Protein AF-A0A440BGX0-F1 (afdb_monomer)

Radius of gyration: 26.63 Å; Cα contacts (8 Å, |Δi|>4): 109; chains: 1; bounding box: 63×37×82 Å

Foldseek 3Di:
DVVVVVVVVVVVVVVVVVVVVVVLVVVQVVVLVVLLVLLVQLLVLLLVLLCCCLVVVALDPSSLVSLVVSLVSVVVSDDPQLSVLSVVLNVLSVPQDDDDPVCVVDPDPVSVVSVVSSVVSSVSSVVSSVCSCVSCVVRNPSPPDPPDDPVRVCCVVVVVPPD

Mean predicted aligned error: 9.54 Å

pLDDT: mean 85.29, std 12.16, range [45.16, 96.38]

Sequence (163 aa):
MQTLAALLTPTIGIAVAIIAFLQWRTAHQKVLLDLFDRRQAVYSKLETAALSLVTNKEAGEECQLLTREGILEGKFLFGPDAFARISSFAKLVRQFEPLSQPERMYPDDDTTAKTDRNQQRLREADEFLRQMPSIFEPYMRMTHRRVRSPIEYIREKFGRDRF

Solvent-accessible surface area (backbone atoms only — not comparable to full-atom values): 9194 Å² total; per-residue (Å²): 135,64,69,68,58,66,56,44,57,60,51,50,51,50,51,51,52,52,51,53,52,52,50,50,54,51,53,54,54,46,55,53,49,57,51,46,53,56,48,51,50,33,50,50,32,40,48,53,20,35,48,44,31,54,73,69,70,44,71,46,71,67,34,51,50,30,34,52,51,25,50,69,57,30,62,79,74,44,58,71,72,45,37,52,52,53,52,51,52,44,50,45,55,71,68,50,73,82,80,51,72,65,45,71,75,58,68,48,76,65,46,52,54,48,49,54,53,44,52,52,44,40,52,53,36,48,52,46,58,70,42,42,63,72,60,44,42,82,76,68,48,84,84,76,69,80,71,78,49,70,65,54,54,48,47,59,70,67,58,62,82,78,123

Structure (mmCIF, N/CA/C/O backbone):
data_AF-A0A440BGX0-F1
#
_entry.id   AF-A0A440BGX0-F1
#
loop_
_atom_site.group_PDB
_atom_site.id
_atom_site.type_symbol
_atom_site.label_atom_id
_atom_site.label_alt_id
_atom_site.label_comp_id
_atom_site.label_asym_id
_atom_site.label_entity_id
_atom_site.label_seq_id
_atom_site.pdbx_PDB_ins_code
_atom_site.Cartn_x
_atom_site.Cartn_y
_atom_site.Cartn_z
_atom_site.occupancy
_atom_site.B_iso_or_equiv
_atom_site.auth_seq_id
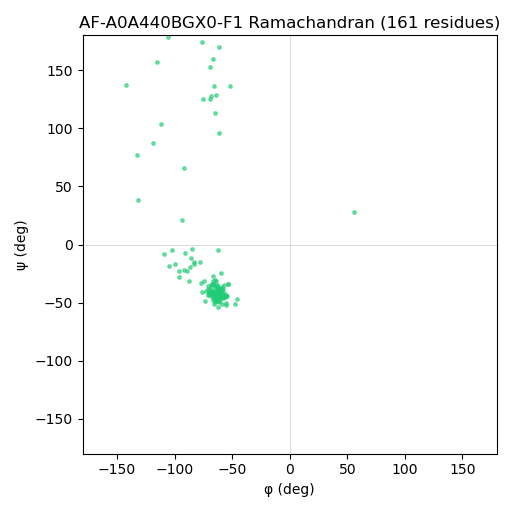_atom_site.auth_comp_id
_atom_site.auth_asym_id
_atom_site.auth_atom_id
_atom_site.pdbx_PDB_model_num
ATOM 1 N N . MET A 1 1 ? 38.694 8.517 -54.270 1.00 54.94 1 MET A N 1
ATOM 2 C CA . MET A 1 1 ? 37.843 9.079 -53.192 1.00 54.94 1 MET A CA 1
ATOM 3 C C . MET A 1 1 ? 36.514 8.328 -52.965 1.00 54.94 1 MET A C 1
ATOM 5 O O . MET A 1 1 ? 35.672 8.849 -52.253 1.00 54.94 1 MET A O 1
ATOM 9 N N . GLN A 1 2 ? 36.294 7.108 -53.485 1.00 59.88 2 GLN A N 1
ATOM 10 C CA . GLN A 1 2 ? 35.020 6.373 -53.284 1.00 59.88 2 GLN A CA 1
ATOM 11 C C . GLN A 1 2 ? 35.103 5.214 -52.267 1.00 59.88 2 GLN A C 1
ATOM 13 O O . GLN A 1 2 ? 34.090 4.807 -51.711 1.00 59.88 2 GLN A O 1
ATOM 18 N N . THR A 1 3 ? 36.302 4.717 -51.953 1.00 59.75 3 THR A N 1
ATOM 19 C CA . THR A 1 3 ? 36.509 3.572 -51.043 1.00 59.75 3 THR A CA 1
ATOM 20 C C . THR A 1 3 ? 36.310 3.913 -49.562 1.00 59.75 3 THR A C 1
ATOM 22 O O . THR A 1 3 ? 35.826 3.080 -48.804 1.00 59.75 3 THR A O 1
ATOM 25 N N . LEU A 1 4 ? 36.607 5.151 -49.149 1.00 60.25 4 LEU A N 1
ATOM 26 C CA . LEU A 1 4 ? 36.388 5.619 -47.771 1.00 60.25 4 LEU A CA 1
ATOM 27 C C . LEU A 1 4 ? 34.895 5.742 -47.423 1.00 60.25 4 LEU A C 1
ATOM 29 O O . LEU A 1 4 ? 34.500 5.435 -46.303 1.00 60.25 4 LEU A O 1
ATOM 33 N N . ALA A 1 5 ? 34.054 6.129 -48.389 1.00 60.34 5 ALA A N 1
ATOM 34 C CA . ALA A 1 5 ? 32.605 6.212 -48.201 1.00 60.34 5 ALA A CA 1
ATOM 35 C C . ALA A 1 5 ? 31.951 4.820 -48.098 1.00 60.34 5 ALA A C 1
ATOM 37 O O . ALA A 1 5 ? 31.042 4.628 -47.294 1.00 60.34 5 ALA A O 1
ATOM 38 N N . ALA A 1 6 ? 32.458 3.832 -48.845 1.00 62.94 6 ALA A N 1
ATOM 39 C CA . ALA A 1 6 ? 31.943 2.460 -48.844 1.00 62.94 6 ALA A CA 1
ATOM 40 C C . ALA A 1 6 ? 32.153 1.716 -47.507 1.00 62.94 6 ALA A C 1
ATOM 42 O O . ALA A 1 6 ? 31.359 0.847 -47.161 1.00 62.94 6 ALA A O 1
ATOM 43 N N . LEU A 1 7 ? 33.184 2.076 -46.733 1.00 67.88 7 LEU A N 1
ATOM 44 C CA . LEU A 1 7 ? 33.424 1.554 -45.377 1.00 67.88 7 LEU A CA 1
ATOM 45 C C . LEU A 1 7 ? 32.677 2.346 -44.291 1.00 67.88 7 LEU A C 1
ATOM 47 O O . LEU A 1 7 ? 32.448 1.834 -43.193 1.00 67.88 7 LEU A O 1
ATOM 51 N N . LEU A 1 8 ? 32.254 3.577 -44.590 1.00 76.19 8 LEU A N 1
ATOM 52 C CA . LEU A 1 8 ? 31.541 4.434 -43.645 1.00 76.19 8 LEU A CA 1
ATOM 53 C C . LEU A 1 8 ? 30.127 3.907 -43.366 1.00 76.19 8 LEU A C 1
ATOM 55 O O . LEU A 1 8 ? 29.709 3.838 -42.214 1.00 76.19 8 LEU A O 1
ATOM 59 N N . THR A 1 9 ? 29.408 3.480 -44.406 1.00 82.50 9 THR A N 1
ATOM 60 C CA . THR A 1 9 ? 28.040 2.949 -44.297 1.00 82.50 9 THR A CA 1
ATOM 61 C C . THR A 1 9 ? 27.925 1.718 -43.386 1.00 82.50 9 THR A C 1
ATOM 63 O O . THR A 1 9 ? 27.092 1.754 -42.478 1.00 82.50 9 THR A O 1
ATOM 66 N N . PRO A 1 10 ? 28.737 0.647 -43.535 1.00 83.56 10 PRO A N 1
ATOM 67 C CA . PRO A 1 10 ? 28.673 -0.491 -42.618 1.00 83.56 10 PRO A CA 1
ATOM 68 C C . PRO A 1 10 ? 29.118 -0.115 -41.200 1.00 83.56 10 PRO A C 1
ATOM 70 O O . PRO A 1 10 ? 28.530 -0.602 -40.238 1.00 83.56 10 PRO A O 1
ATOM 73 N N . THR A 1 11 ? 30.083 0.798 -41.051 1.00 85.56 11 THR A N 1
ATOM 74 C CA . THR A 1 11 ? 30.528 1.279 -39.731 1.00 85.56 11 THR A CA 1
ATOM 75 C C . THR A 1 11 ? 29.408 2.020 -38.998 1.00 85.56 11 THR A C 1
ATOM 77 O O . THR A 1 11 ? 29.138 1.738 -37.832 1.00 85.56 11 THR A O 1
ATOM 80 N N . ILE A 1 12 ? 28.703 2.920 -39.690 1.00 87.12 12 ILE A N 1
ATOM 81 C CA . ILE A 1 12 ? 27.530 3.616 -39.147 1.00 87.12 12 ILE A CA 1
ATOM 82 C C . ILE A 1 12 ? 26.423 2.608 -38.825 1.00 87.12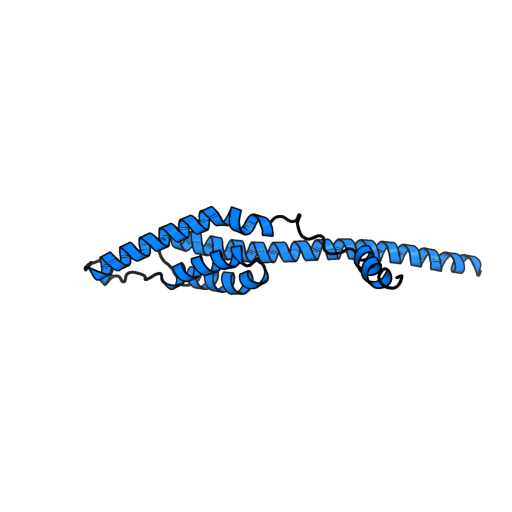 12 ILE A C 1
ATOM 84 O O . ILE A 1 12 ? 25.827 2.690 -37.756 1.00 87.12 12 ILE A O 1
ATOM 88 N N . GLY A 1 13 ? 26.181 1.623 -39.695 1.00 88.06 13 GLY A N 1
ATOM 89 C CA . GLY A 1 13 ? 25.200 0.564 -39.447 1.00 88.06 13 GLY A CA 1
ATOM 90 C C . GLY A 1 13 ? 25.485 -0.223 -38.163 1.00 88.06 13 GLY A C 1
ATOM 91 O O . GLY A 1 13 ? 24.583 -0.427 -37.351 1.00 88.06 13 GLY A O 1
ATOM 92 N N . ILE A 1 14 ? 26.748 -0.598 -37.935 1.00 89.12 14 ILE A N 1
ATOM 93 C CA . ILE A 1 14 ? 27.186 -1.271 -36.704 1.00 89.12 14 ILE A CA 1
ATOM 94 C C . ILE A 1 14 ? 27.004 -0.352 -35.491 1.00 89.12 14 ILE A C 1
ATOM 96 O O . ILE A 1 14 ? 26.455 -0.781 -34.476 1.00 89.12 14 ILE A O 1
ATOM 100 N N . ALA A 1 15 ? 27.412 0.915 -35.591 1.00 89.00 15 ALA A N 1
ATOM 101 C CA . ALA A 1 15 ? 27.257 1.879 -34.504 1.00 89.00 15 ALA A CA 1
ATOM 102 C C . ALA A 1 15 ? 25.779 2.080 -34.123 1.00 89.00 15 ALA A C 1
ATOM 104 O O . ALA A 1 15 ? 25.432 2.029 -32.943 1.00 89.00 15 ALA A O 1
ATOM 105 N N . VAL A 1 16 ? 24.892 2.227 -35.111 1.00 89.94 16 VAL A N 1
ATOM 106 C CA . VAL A 1 16 ? 23.440 2.334 -34.902 1.00 89.94 16 VAL A CA 1
ATOM 107 C C . VAL A 1 16 ? 22.882 1.064 -34.259 1.00 89.94 16 VAL A C 1
ATOM 109 O O . VAL A 1 16 ? 22.091 1.165 -33.323 1.00 89.94 16 VAL A O 1
ATOM 112 N N . ALA A 1 17 ? 23.317 -0.125 -34.691 1.00 86.56 17 ALA A N 1
ATOM 113 C CA . ALA A 1 17 ? 22.887 -1.390 -34.094 1.00 86.56 17 ALA A CA 1
ATOM 114 C C . ALA A 1 17 ? 23.298 -1.511 -32.615 1.00 86.56 17 ALA A C 1
ATOM 116 O O . ALA A 1 17 ? 22.491 -1.931 -31.783 1.00 86.56 17 ALA A O 1
ATOM 117 N N . ILE A 1 18 ? 24.521 -1.091 -32.266 1.00 88.44 18 ILE A N 1
ATOM 118 C CA . ILE A 1 18 ? 25.002 -1.062 -30.876 1.00 88.44 18 ILE A CA 1
ATOM 119 C C . ILE A 1 18 ? 24.174 -0.079 -30.042 1.00 88.44 18 ILE A C 1
ATOM 121 O O . ILE A 1 18 ? 23.697 -0.438 -28.966 1.00 88.44 18 ILE A O 1
ATOM 125 N N . ILE A 1 19 ? 23.964 1.143 -30.539 1.00 88.62 19 ILE A N 1
ATOM 126 C CA . ILE A 1 19 ? 23.178 2.166 -29.835 1.00 88.62 19 ILE A CA 1
ATOM 127 C C . ILE A 1 19 ? 21.741 1.684 -29.620 1.00 88.62 19 ILE A C 1
ATOM 129 O O . ILE A 1 19 ? 21.230 1.785 -28.507 1.00 88.62 19 ILE A O 1
ATOM 133 N N . ALA A 1 20 ? 21.107 1.104 -30.640 1.00 81.25 20 ALA A N 1
ATOM 134 C CA . ALA A 1 20 ? 19.758 0.557 -30.536 1.00 81.25 20 ALA A CA 1
ATOM 135 C C . ALA A 1 20 ? 19.672 -0.576 -29.498 1.00 81.25 20 ALA A C 1
ATOM 137 O O . ALA A 1 20 ? 18.726 -0.626 -28.711 1.00 81.25 20 ALA A O 1
ATOM 138 N N . PHE A 1 21 ? 20.677 -1.456 -29.437 1.00 80.69 21 PHE A N 1
ATOM 139 C CA . PHE A 1 21 ? 20.749 -2.510 -28.423 1.00 80.69 21 PHE A CA 1
ATOM 140 C C . PHE A 1 21 ? 20.879 -1.943 -27.002 1.00 80.69 21 PHE A C 1
ATOM 142 O O . PHE A 1 21 ? 20.177 -2.385 -26.088 1.00 80.69 21 PHE A O 1
ATOM 149 N N . LEU A 1 22 ? 21.735 -0.934 -26.812 1.00 81.69 22 LEU A N 1
ATOM 150 C CA . LEU A 1 22 ? 21.891 -0.254 -25.525 1.00 81.69 22 LEU A CA 1
ATOM 151 C C . LEU A 1 22 ? 20.609 0.479 -25.114 1.00 81.69 22 LEU A C 1
ATOM 153 O O . LEU A 1 22 ? 20.174 0.350 -23.972 1.00 81.69 22 LEU A O 1
ATOM 157 N N . GLN A 1 23 ? 19.962 1.187 -26.043 1.00 82.81 23 GLN A N 1
ATOM 158 C CA . GLN A 1 23 ? 18.683 1.858 -25.802 1.00 82.81 23 GLN A CA 1
ATOM 159 C C . GLN A 1 23 ? 17.593 0.867 -25.405 1.00 82.81 23 GLN A C 1
ATOM 161 O O . GLN A 1 23 ? 16.857 1.121 -24.452 1.00 82.81 23 GLN A O 1
ATOM 166 N N . TRP A 1 24 ? 17.517 -0.280 -26.084 1.00 80.06 24 TRP A N 1
ATOM 167 C CA . TRP A 1 24 ? 16.571 -1.326 -25.723 1.00 80.06 24 TRP A CA 1
ATOM 168 C C . TRP A 1 24 ? 16.824 -1.854 -24.303 1.00 80.06 24 TRP A C 1
ATOM 170 O O . TRP A 1 24 ? 15.881 -1.954 -23.515 1.00 80.06 24 TRP A O 1
ATOM 180 N N . ARG A 1 25 ? 18.084 -2.125 -23.937 1.00 77.31 25 ARG A N 1
ATOM 181 C CA . ARG A 1 25 ? 18.445 -2.567 -22.581 1.00 77.31 25 ARG A CA 1
ATOM 182 C C . ARG A 1 25 ? 18.057 -1.534 -21.517 1.00 77.31 25 ARG A C 1
ATOM 184 O O . ARG A 1 25 ? 17.469 -1.909 -20.504 1.00 77.31 25 ARG A O 1
ATOM 191 N N . THR A 1 26 ? 18.327 -0.252 -21.756 1.00 79.06 26 THR A N 1
ATOM 192 C CA . THR A 1 26 ? 17.976 0.835 -20.827 1.00 79.06 26 THR A CA 1
ATOM 193 C C . THR A 1 26 ? 16.463 1.003 -20.698 1.00 79.06 26 THR A C 1
ATOM 195 O O . THR A 1 26 ? 15.941 1.086 -19.587 1.00 79.06 26 THR A O 1
ATOM 198 N N . ALA A 1 27 ? 15.732 1.002 -21.816 1.00 76.62 27 ALA A N 1
ATOM 199 C CA . ALA A 1 27 ? 14.273 1.100 -21.809 1.00 76.62 27 ALA A CA 1
ATOM 200 C C . ALA A 1 27 ? 13.630 -0.086 -21.075 1.00 76.62 27 ALA A C 1
ATOM 202 O O . ALA A 1 27 ? 12.693 0.093 -20.301 1.00 76.62 27 ALA A O 1
ATOM 203 N N . HIS A 1 28 ? 14.169 -1.291 -21.263 1.00 75.12 28 HIS A N 1
ATOM 204 C CA . HIS A 1 28 ? 13.714 -2.494 -20.575 1.00 75.12 28 HIS A CA 1
ATOM 205 C C . HIS A 1 28 ? 13.881 -2.393 -19.053 1.00 75.12 28 HIS A C 1
ATOM 207 O O . HIS A 1 28 ? 12.950 -2.692 -18.307 1.00 75.12 28 HIS A O 1
ATOM 213 N N . GLN A 1 29 ? 15.050 -1.941 -18.592 1.00 77.19 29 GLN A N 1
ATOM 214 C CA . GLN A 1 29 ? 15.301 -1.730 -17.165 1.00 77.19 29 GLN A CA 1
ATOM 215 C C . GLN A 1 29 ? 14.373 -0.659 -16.583 1.00 77.19 29 GLN A C 1
ATOM 217 O O . GLN A 1 29 ? 13.837 -0.844 -15.493 1.00 77.19 29 GLN A O 1
ATOM 222 N N . LYS A 1 30 ? 14.121 0.417 -17.337 1.00 83.38 30 LYS A N 1
ATOM 223 C CA . LYS A 1 30 ? 13.230 1.497 -16.911 1.00 83.38 30 LYS A CA 1
ATOM 224 C C . LYS A 1 30 ? 11.785 1.030 -16.722 1.00 83.38 30 LYS A C 1
ATOM 226 O O . LYS A 1 30 ? 11.190 1.343 -15.706 1.00 83.38 30 LYS A O 1
ATOM 231 N N . VAL A 1 31 ? 11.240 0.224 -17.636 1.00 82.38 31 VAL A N 1
ATOM 232 C CA . VAL A 1 31 ? 9.861 -0.294 -17.507 1.00 82.38 31 VAL A CA 1
ATOM 233 C C . VAL A 1 31 ? 9.684 -1.152 -16.249 1.00 82.38 31 VAL A C 1
ATOM 235 O O . VAL A 1 31 ? 8.632 -1.108 -15.612 1.00 82.38 31 VAL A O 1
ATOM 238 N N . LEU A 1 32 ? 10.696 -1.946 -15.889 1.00 81.38 32 LEU A N 1
ATOM 239 C CA . LEU A 1 32 ? 10.658 -2.752 -14.668 1.00 81.38 32 LEU A CA 1
ATOM 240 C C . LEU A 1 32 ? 10.728 -1.886 -13.410 1.00 81.38 32 LEU A C 1
ATOM 242 O O . LEU A 1 32 ? 9.975 -2.145 -12.471 1.00 81.38 32 LEU A O 1
ATOM 246 N N . LEU A 1 33 ? 11.584 -0.862 -13.413 1.00 84.38 33 LEU A N 1
ATOM 247 C CA . LEU A 1 33 ? 11.678 0.103 -12.322 1.00 84.38 33 LEU A CA 1
ATOM 248 C C . LEU A 1 33 ? 10.364 0.877 -12.156 1.00 84.38 33 LEU A C 1
ATOM 250 O O . LEU A 1 33 ? 9.806 0.882 -11.068 1.00 84.38 33 LEU A O 1
ATOM 254 N N . ASP A 1 34 ? 9.796 1.396 -13.248 1.00 87.38 34 ASP A N 1
ATOM 255 C CA . ASP A 1 34 ? 8.519 2.118 -13.233 1.00 87.38 34 ASP A CA 1
ATOM 256 C C . ASP A 1 34 ? 7.378 1.243 -12.674 1.00 87.38 34 ASP A C 1
ATOM 258 O O . ASP A 1 34 ? 6.496 1.723 -11.959 1.00 87.38 34 ASP A O 1
ATOM 262 N N . LEU A 1 35 ? 7.366 -0.060 -12.990 1.00 88.56 35 LEU A N 1
ATOM 263 C CA . LEU A 1 35 ? 6.384 -0.996 -12.434 1.00 88.56 35 LEU A CA 1
ATOM 264 C C . LEU A 1 35 ? 6.615 -1.247 -10.940 1.00 88.56 35 LEU A C 1
ATOM 266 O O . LEU A 1 35 ? 5.643 -1.339 -10.186 1.00 88.56 35 LEU A O 1
ATOM 270 N N . PHE A 1 36 ? 7.874 -1.392 -10.526 1.00 89.94 36 PHE A N 1
ATOM 271 C CA . PHE A 1 36 ? 8.239 -1.558 -9.124 1.00 89.94 36 PHE A CA 1
ATOM 272 C C . PHE A 1 36 ? 7.834 -0.328 -8.309 1.00 89.94 36 PHE A C 1
ATOM 274 O O . PHE A 1 36 ? 7.132 -0.484 -7.316 1.00 89.94 36 PHE A O 1
ATOM 281 N N . ASP A 1 37 ? 8.160 0.876 -8.774 1.00 91.06 37 ASP A N 1
ATOM 282 C CA . ASP A 1 37 ? 7.830 2.132 -8.098 1.00 91.06 37 ASP A CA 1
ATOM 283 C C . ASP A 1 37 ? 6.317 2.297 -7.931 1.00 91.06 37 ASP A C 1
ATOM 285 O O . ASP A 1 37 ? 5.834 2.626 -6.848 1.00 91.06 37 ASP A O 1
ATOM 289 N N . ARG A 1 38 ? 5.533 1.974 -8.970 1.00 92.44 38 ARG A N 1
ATOM 290 C CA . ARG A 1 38 ? 4.063 1.974 -8.880 1.00 92.44 38 ARG A CA 1
ATOM 291 C C . ARG A 1 38 ? 3.541 0.985 -7.837 1.00 92.44 38 ARG A C 1
ATOM 293 O O . ARG A 1 38 ? 2.601 1.300 -7.113 1.00 92.44 38 ARG A O 1
ATOM 300 N N . ARG A 1 39 ? 4.126 -0.213 -7.752 1.00 94.00 39 ARG A N 1
ATOM 301 C CA . ARG A 1 39 ? 3.739 -1.221 -6.750 1.00 94.00 39 ARG A CA 1
ATOM 302 C C . ARG A 1 39 ? 4.145 -0.808 -5.340 1.00 94.00 39 ARG A C 1
ATOM 304 O O . ARG A 1 39 ? 3.336 -0.950 -4.427 1.00 94.00 39 ARG A O 1
ATOM 311 N N . GLN A 1 40 ? 5.346 -0.261 -5.181 1.00 94.12 40 GLN A N 1
ATOM 312 C CA . GLN A 1 40 ? 5.846 0.266 -3.915 1.00 94.12 40 GLN A CA 1
ATOM 313 C C . GLN A 1 40 ? 4.975 1.421 -3.414 1.00 94.12 40 GLN A C 1
ATOM 315 O O . GLN A 1 40 ? 4.677 1.480 -2.225 1.00 94.12 40 GLN A O 1
ATOM 320 N N . ALA A 1 41 ? 4.512 2.301 -4.307 1.00 94.75 41 ALA A N 1
ATOM 321 C CA . ALA A 1 41 ? 3.609 3.390 -3.949 1.00 94.75 41 ALA A CA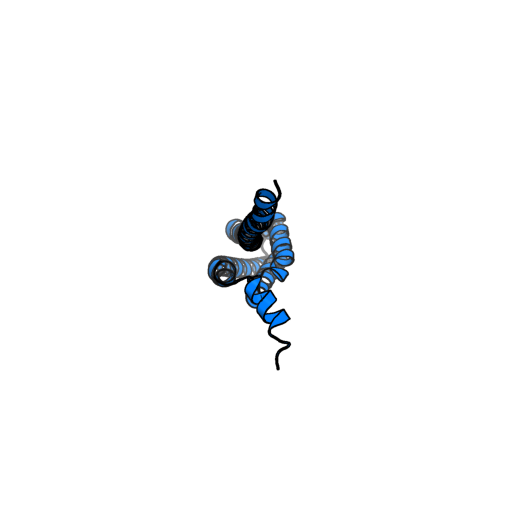 1
ATOM 322 C C . ALA A 1 41 ? 2.292 2.863 -3.357 1.00 94.75 41 ALA A C 1
ATOM 324 O O . ALA A 1 41 ? 1.886 3.305 -2.285 1.00 94.75 41 ALA A O 1
ATOM 325 N N . VAL A 1 42 ? 1.656 1.872 -3.993 1.00 95.50 42 VAL A N 1
ATOM 326 C CA . VAL A 1 42 ? 0.428 1.265 -3.447 1.00 95.50 42 VAL A CA 1
ATOM 327 C C . VAL A 1 42 ? 0.691 0.540 -2.130 1.00 95.50 42 VAL A C 1
ATOM 329 O O . VAL A 1 42 ? -0.095 0.686 -1.196 1.00 95.50 42 VAL A O 1
ATOM 332 N N . TYR A 1 43 ? 1.791 -0.214 -2.041 1.00 95.38 43 TYR A N 1
ATOM 333 C CA . TYR A 1 43 ? 2.196 -0.876 -0.802 1.00 95.38 43 TYR A CA 1
ATOM 334 C C . TYR A 1 43 ? 2.317 0.138 0.342 1.00 95.38 43 TYR A C 1
ATOM 336 O O . TYR A 1 43 ? 1.689 -0.040 1.380 1.00 95.38 43 TYR A O 1
ATOM 344 N N . SER A 1 44 ? 3.042 1.237 0.117 1.00 95.62 44 SER A N 1
ATOM 345 C CA . SER A 1 44 ? 3.260 2.282 1.118 1.00 95.62 44 SER A CA 1
ATOM 346 C C . SER A 1 44 ? 1.956 2.964 1.537 1.00 95.62 44 SER A C 1
ATOM 348 O O . SER A 1 44 ? 1.724 3.115 2.730 1.00 95.62 44 SER A O 1
ATOM 350 N N . LYS A 1 45 ? 1.057 3.297 0.599 1.00 95.75 45 LYS A N 1
ATOM 351 C CA . LYS A 1 45 ? -0.262 3.874 0.930 1.00 95.75 45 LYS A CA 1
ATOM 352 C C . LYS A 1 45 ? -1.074 2.957 1.848 1.00 95.75 45 LYS A C 1
ATOM 354 O O . LYS A 1 45 ? -1.658 3.418 2.827 1.00 95.75 45 LYS A O 1
ATOM 359 N N . LEU A 1 46 ? -1.117 1.661 1.534 1.00 96.38 46 LEU A N 1
ATOM 360 C CA . LEU A 1 46 ? -1.853 0.672 2.324 1.00 96.38 46 LEU A CA 1
ATOM 361 C C . LEU A 1 46 ? -1.205 0.425 3.688 1.00 96.38 46 LEU A C 1
ATOM 363 O O . LEU A 1 46 ? -1.922 0.278 4.672 1.00 96.38 46 LEU A O 1
ATOM 367 N N . GLU A 1 47 ? 0.125 0.417 3.750 1.00 95.75 47 GLU A N 1
ATOM 368 C CA . GLU A 1 47 ? 0.889 0.261 4.989 1.00 95.75 47 GLU A CA 1
ATOM 369 C C . GLU A 1 47 ? 0.648 1.451 5.917 1.00 95.75 47 GLU A C 1
ATOM 371 O O . GLU A 1 47 ? 0.296 1.262 7.078 1.00 95.75 47 GLU A O 1
ATOM 376 N N . THR A 1 48 ? 0.737 2.678 5.398 1.00 95.62 48 THR A N 1
ATOM 377 C CA . THR A 1 48 ? 0.441 3.898 6.157 1.00 95.62 48 THR A CA 1
ATOM 378 C C . THR A 1 48 ? -1.009 3.924 6.637 1.00 95.62 48 THR A C 1
ATOM 380 O O . THR A 1 48 ? -1.258 4.254 7.795 1.00 95.62 48 THR A O 1
ATOM 383 N N . ALA A 1 49 ? -1.971 3.528 5.796 1.00 95.50 49 ALA A N 1
ATOM 384 C CA . ALA A 1 49 ? -3.374 3.448 6.194 1.00 95.50 49 ALA A CA 1
ATOM 385 C C . ALA A 1 49 ? -3.603 2.409 7.306 1.00 95.50 49 ALA A C 1
ATOM 387 O O . ALA A 1 49 ? -4.244 2.711 8.311 1.00 95.50 49 ALA A O 1
ATOM 388 N N . ALA A 1 50 ? -3.056 1.199 7.154 1.00 95.06 50 ALA A N 1
ATOM 389 C CA . ALA A 1 50 ? -3.185 0.135 8.146 1.00 95.06 50 ALA A CA 1
ATOM 390 C C . ALA A 1 50 ? -2.502 0.504 9.469 1.00 95.06 50 ALA A C 1
ATOM 392 O O . ALA A 1 50 ? -3.098 0.331 10.531 1.00 95.06 50 ALA A O 1
ATOM 393 N N . LEU A 1 51 ? -1.299 1.080 9.411 1.00 94.81 51 LEU A N 1
ATOM 394 C CA . LEU A 1 51 ? -0.578 1.553 10.589 1.00 94.81 51 LEU A CA 1
ATOM 395 C C . LEU A 1 51 ? -1.350 2.669 11.302 1.00 94.81 51 LEU A C 1
ATOM 397 O O . LEU A 1 51 ? -1.536 2.596 12.512 1.00 94.81 51 LEU A O 1
ATOM 401 N N . SER A 1 52 ? -1.859 3.659 10.562 1.00 93.56 52 SER A N 1
ATOM 402 C CA . SER A 1 52 ? -2.676 4.740 11.125 1.00 93.56 52 SER A CA 1
ATOM 403 C C . SER A 1 52 ? -3.916 4.192 11.833 1.00 93.56 52 SER A C 1
ATOM 405 O O . SER A 1 52 ? -4.182 4.561 12.977 1.00 93.56 52 SER A O 1
ATOM 407 N N . LEU A 1 53 ? -4.619 3.239 11.213 1.00 93.81 53 LEU A N 1
ATOM 408 C CA . LEU A 1 53 ? -5.791 2.609 11.814 1.00 93.81 53 LEU A CA 1
ATOM 409 C C . LEU A 1 53 ? -5.447 1.852 13.106 1.00 93.81 53 LEU A C 1
ATOM 411 O O . LEU A 1 53 ? -6.149 1.999 14.104 1.00 93.81 53 LEU A O 1
ATOM 415 N N . VAL A 1 54 ? -4.370 1.062 13.113 1.00 93.50 54 VAL A N 1
ATOM 416 C CA . VAL A 1 54 ? -3.963 0.257 14.279 1.00 93.50 54 VAL A CA 1
ATOM 417 C C . VAL A 1 54 ? -3.430 1.134 15.416 1.00 93.50 54 VAL A C 1
ATOM 419 O O . VAL A 1 54 ? -3.791 0.922 16.576 1.00 93.50 54 VAL A O 1
ATOM 422 N N . THR A 1 55 ? -2.598 2.130 15.106 1.00 92.19 55 THR A N 1
ATOM 423 C CA . THR A 1 55 ? -1.967 3.008 16.102 1.00 92.19 55 THR A CA 1
ATOM 424 C C . THR A 1 55 ? -2.959 4.003 16.689 1.00 92.19 55 THR A C 1
ATOM 426 O O . THR A 1 55 ? -3.052 4.120 17.912 1.00 92.19 55 THR A O 1
ATOM 429 N N . ASN A 1 56 ? -3.727 4.690 15.842 1.00 90.38 56 ASN A N 1
ATOM 430 C CA . ASN A 1 56 ? -4.655 5.727 16.291 1.00 90.38 56 ASN A CA 1
ATOM 431 C C . ASN A 1 56 ? -5.993 5.146 16.756 1.00 90.38 56 ASN A C 1
ATOM 433 O O . ASN A 1 56 ? -6.752 5.834 17.432 1.00 90.38 56 ASN A O 1
ATOM 437 N N . LYS A 1 57 ? -6.280 3.878 16.420 1.00 89.62 57 LYS A N 1
ATOM 438 C CA . LYS A 1 57 ? -7.565 3.208 16.676 1.00 89.62 57 LYS A CA 1
ATOM 439 C C . LYS A 1 57 ? -8.754 3.967 16.085 1.00 89.62 57 LYS A C 1
ATOM 441 O O . LYS A 1 57 ? -9.866 3.879 16.598 1.00 89.62 57 LYS A O 1
ATOM 446 N N . GLU A 1 58 ? -8.516 4.708 15.007 1.00 87.31 58 GLU A N 1
ATOM 447 C CA . GLU A 1 58 ? -9.505 5.537 14.329 1.00 87.31 58 GLU A CA 1
ATOM 448 C C . GLU A 1 58 ? -9.293 5.467 12.811 1.00 87.31 58 GLU A C 1
ATOM 450 O O . GLU A 1 58 ? -8.167 5.533 12.318 1.00 87.31 58 GLU A O 1
ATOM 455 N N . ALA A 1 59 ? -10.388 5.354 12.056 1.00 88.62 59 ALA A N 1
ATOM 456 C CA . ALA A 1 59 ? -10.381 5.409 10.594 1.00 88.62 59 ALA A CA 1
ATOM 457 C C . ALA A 1 59 ? -10.607 6.850 10.106 1.00 88.62 59 ALA A C 1
ATOM 459 O O . ALA A 1 59 ? -11.645 7.169 9.517 1.00 88.62 59 ALA A O 1
ATOM 460 N N . GLY A 1 60 ? -9.638 7.724 10.392 1.00 88.25 60 GLY A N 1
ATOM 461 C CA . GLY A 1 60 ? -9.667 9.129 9.978 1.00 88.25 60 GLY A CA 1
ATOM 462 C C . GLY A 1 60 ? -9.701 9.318 8.455 1.00 88.25 60 GLY A C 1
ATOM 463 O O . GLY A 1 60 ? -9.500 8.376 7.687 1.00 88.25 60 GLY A O 1
ATOM 464 N N . GLU A 1 61 ? -9.929 10.556 8.012 1.00 90.50 61 GLU A N 1
ATOM 465 C CA . GLU A 1 61 ? -10.067 10.905 6.588 1.00 90.50 61 GLU A CA 1
ATOM 466 C C . GLU A 1 61 ? -8.867 10.447 5.746 1.00 90.50 61 GLU A C 1
ATOM 468 O O . GLU A 1 61 ? -9.045 9.822 4.701 1.00 90.50 61 GLU A O 1
ATOM 473 N N . GLU A 1 62 ? -7.646 10.667 6.237 1.00 90.69 62 GLU A N 1
ATOM 474 C CA . GLU A 1 62 ? -6.416 10.243 5.563 1.00 90.69 62 GLU A CA 1
ATOM 475 C C . GLU A 1 62 ? -6.355 8.718 5.380 1.00 90.69 62 GLU A C 1
ATOM 477 O O . GLU A 1 62 ? -6.078 8.232 4.283 1.00 90.69 62 GLU A O 1
ATOM 482 N N . CYS A 1 63 ? -6.693 7.948 6.421 1.00 93.50 63 CYS A N 1
ATOM 483 C CA . CYS A 1 63 ? -6.750 6.487 6.346 1.00 93.50 63 CYS A CA 1
ATOM 484 C C . CYS A 1 63 ? -7.749 6.032 5.273 1.00 93.50 63 CYS A C 1
ATOM 486 O O . CYS A 1 63 ? -7.458 5.122 4.490 1.00 93.50 63 CYS A O 1
ATOM 488 N N . GLN A 1 64 ? -8.923 6.666 5.209 1.00 93.62 64 GLN A N 1
ATOM 489 C CA . GLN A 1 64 ? -9.937 6.343 4.206 1.00 93.62 64 GLN A CA 1
ATOM 490 C C . GLN A 1 64 ? -9.482 6.704 2.788 1.00 93.62 64 GLN A C 1
ATOM 492 O O . GLN A 1 64 ? -9.673 5.906 1.864 1.00 93.62 64 GLN A O 1
ATOM 497 N N . LEU A 1 65 ? -8.852 7.868 2.613 1.00 94.81 65 LEU A N 1
ATOM 498 C CA . LEU A 1 65 ? -8.335 8.335 1.330 1.00 94.81 65 LEU A CA 1
ATOM 499 C C . LEU A 1 65 ? -7.244 7.399 0.797 1.00 94.81 65 LEU A C 1
ATOM 501 O O . LEU A 1 65 ? -7.383 6.867 -0.306 1.00 94.81 65 LEU A O 1
ATOM 505 N N . LEU A 1 66 ? -6.215 7.125 1.605 1.00 94.81 66 LEU A N 1
ATOM 506 C CA . LEU A 1 66 ? -5.101 6.244 1.241 1.00 94.81 66 LEU A CA 1
ATOM 507 C C . LEU A 1 66 ? -5.582 4.831 0.901 1.00 94.81 66 LEU A C 1
ATOM 509 O O . LEU A 1 66 ? -5.153 4.238 -0.091 1.00 94.81 66 LEU A O 1
ATOM 513 N N . THR A 1 67 ? -6.534 4.308 1.676 1.00 94.69 67 THR A N 1
ATOM 514 C CA . THR A 1 67 ? -7.155 3.006 1.408 1.00 94.69 67 THR A CA 1
ATOM 515 C C . THR A 1 67 ? -7.890 2.998 0.067 1.00 94.69 67 THR A C 1
ATOM 517 O O . THR A 1 67 ? -7.776 2.046 -0.708 1.00 94.69 67 THR A O 1
ATOM 520 N N . ARG A 1 68 ? -8.643 4.061 -0.241 1.00 94.19 68 ARG A N 1
ATOM 521 C CA . ARG A 1 68 ? -9.392 4.181 -1.499 1.00 94.19 68 ARG A CA 1
ATOM 522 C C . ARG A 1 68 ? -8.461 4.266 -2.704 1.00 94.19 68 ARG A C 1
ATOM 524 O O . ARG A 1 68 ? -8.702 3.576 -3.695 1.00 94.19 68 ARG A O 1
ATOM 531 N N . GLU A 1 69 ? -7.407 5.070 -2.619 1.00 93.75 69 GLU A N 1
ATOM 532 C CA . GLU A 1 69 ? -6.380 5.151 -3.661 1.00 93.75 69 GLU A CA 1
ATOM 533 C C . GLU A 1 69 ? -5.681 3.804 -3.864 1.00 93.75 69 GLU A C 1
ATOM 535 O O . GLU A 1 69 ? -5.569 3.331 -4.997 1.00 93.75 69 GLU A O 1
ATOM 540 N N . GLY A 1 70 ? -5.305 3.136 -2.768 1.00 92.44 70 GLY A N 1
ATOM 541 C CA . GLY A 1 70 ? -4.655 1.830 -2.805 1.00 92.44 70 GLY A CA 1
ATOM 542 C C . GLY A 1 70 ? -5.495 0.750 -3.498 1.00 92.44 70 GLY A C 1
ATOM 543 O O . GLY A 1 70 ? -4.951 -0.062 -4.245 1.00 92.44 70 GLY A O 1
ATOM 544 N N . ILE A 1 71 ? -6.825 0.763 -3.339 1.00 94.06 71 ILE A N 1
ATOM 545 C CA . ILE A 1 71 ? -7.723 -0.129 -4.097 1.00 94.06 71 ILE A CA 1
ATOM 546 C C . ILE A 1 71 ? -7.704 0.197 -5.592 1.00 94.06 71 ILE A C 1
ATOM 548 O O . ILE A 1 71 ? -7.586 -0.711 -6.419 1.00 94.06 71 ILE A O 1
ATOM 552 N N . LEU A 1 72 ? -7.893 1.473 -5.947 1.00 91.75 72 LEU A N 1
ATOM 553 C CA . LEU A 1 72 ? -8.052 1.897 -7.341 1.00 91.75 72 LEU A CA 1
ATOM 554 C C . LEU A 1 72 ? -6.797 1.585 -8.159 1.00 91.75 72 LEU A C 1
ATOM 556 O O . LEU A 1 72 ? -6.894 1.040 -9.260 1.00 91.75 72 LEU A O 1
ATOM 560 N N . GLU A 1 73 ? -5.629 1.878 -7.595 1.00 90.94 73 GLU A N 1
ATOM 561 C CA . GLU A 1 73 ? -4.333 1.612 -8.216 1.00 90.94 73 GLU A CA 1
ATOM 562 C C . GLU A 1 73 ? -3.966 0.122 -8.132 1.00 90.94 73 GLU A C 1
ATOM 564 O O . GLU A 1 73 ? -3.501 -0.477 -9.109 1.00 90.94 73 GLU A O 1
ATOM 569 N N . GLY A 1 74 ? -4.233 -0.516 -6.989 1.00 89.56 74 GLY A N 1
ATOM 570 C CA . GLY A 1 74 ? -3.856 -1.901 -6.721 1.00 89.56 74 GLY A CA 1
ATOM 571 C C . GLY A 1 74 ? -4.530 -2.924 -7.637 1.00 89.56 74 GLY A C 1
ATOM 572 O O . GLY A 1 74 ? -3.901 -3.923 -7.992 1.00 89.56 74 GLY A O 1
ATOM 573 N N . LYS A 1 75 ? -5.762 -2.655 -8.096 1.00 89.62 75 LYS A N 1
ATOM 574 C CA . LYS A 1 75 ? -6.527 -3.553 -8.983 1.00 89.62 75 LYS A CA 1
ATOM 575 C C . LYS A 1 75 ? -5.774 -3.954 -10.256 1.00 89.62 75 LYS A C 1
ATOM 577 O O . LYS A 1 75 ? -5.963 -5.062 -10.750 1.00 89.62 75 LYS A O 1
ATOM 582 N N . PHE A 1 76 ? -4.953 -3.059 -10.802 1.00 87.69 76 PHE A N 1
ATOM 583 C CA . PHE A 1 76 ? -4.246 -3.286 -12.069 1.00 87.69 76 PHE A CA 1
ATOM 584 C C . PHE A 1 76 ? -2.788 -3.719 -11.883 1.00 87.69 76 PHE A C 1
ATOM 586 O O . PHE A 1 76 ? -2.162 -4.217 -12.821 1.00 87.69 76 PHE A O 1
ATOM 593 N N . LEU A 1 77 ? -2.229 -3.514 -10.689 1.00 89.12 77 LEU A N 1
ATOM 594 C CA . LEU A 1 77 ? -0.814 -3.753 -10.400 1.00 89.12 77 LEU A CA 1
ATOM 595 C C . LEU A 1 77 ? -0.558 -5.127 -9.774 1.00 89.12 77 LEU A C 1
ATOM 597 O O . LEU A 1 77 ? 0.526 -5.699 -9.979 1.00 89.12 77 LEU A O 1
ATOM 601 N N . PHE A 1 78 ? -1.553 -5.655 -9.060 1.00 90.44 78 PHE A N 1
ATOM 602 C CA . PHE A 1 78 ? -1.490 -6.916 -8.332 1.00 90.44 78 PHE A CA 1
ATOM 603 C C . PHE A 1 78 ? -2.461 -7.952 -8.904 1.00 90.44 78 PHE A C 1
ATOM 605 O O . PHE A 1 78 ? -3.423 -7.625 -9.594 1.00 90.44 78 PHE A O 1
ATOM 612 N N . GLY A 1 79 ? -2.171 -9.226 -8.650 1.00 88.94 79 GLY A N 1
ATOM 613 C CA . GLY A 1 79 ? -3.041 -10.332 -9.036 1.00 88.94 79 GLY A CA 1
ATOM 614 C C . GLY A 1 79 ? -4.264 -10.460 -8.118 1.00 88.94 79 GLY A C 1
ATOM 615 O O . GLY A 1 79 ? -4.363 -9.755 -7.107 1.00 88.94 79 GLY A O 1
ATOM 616 N N . PRO A 1 80 ? -5.194 -11.370 -8.458 1.00 90.56 80 PRO A N 1
ATOM 617 C CA . PRO A 1 80 ? -6.493 -11.486 -7.794 1.00 90.56 80 PRO A CA 1
ATOM 618 C C . PRO A 1 80 ? -6.378 -11.758 -6.290 1.00 90.56 80 PRO A C 1
ATOM 620 O O . PRO A 1 80 ? -7.120 -11.161 -5.515 1.00 90.56 80 PRO A O 1
ATOM 623 N N . ASP A 1 81 ? -5.413 -12.577 -5.867 1.00 90.38 81 ASP A N 1
ATOM 624 C CA . ASP A 1 81 ? -5.247 -12.954 -4.458 1.00 90.38 81 ASP A CA 1
ATOM 625 C C . ASP A 1 81 ? -4.845 -11.761 -3.586 1.00 90.38 81 ASP A C 1
ATOM 627 O O . ASP A 1 81 ? -5.454 -11.497 -2.548 1.00 90.38 81 ASP A O 1
ATOM 631 N N . ALA A 1 82 ? -3.854 -10.986 -4.033 1.00 92.50 82 ALA A N 1
ATOM 632 C CA . ALA A 1 82 ? -3.426 -9.781 -3.330 1.00 92.50 82 ALA A CA 1
ATOM 633 C C . ALA A 1 82 ? -4.537 -8.726 -3.337 1.00 92.50 82 ALA A C 1
ATOM 635 O O . ALA A 1 82 ? -4.842 -8.136 -2.301 1.00 92.50 82 ALA A O 1
ATOM 636 N N . PHE A 1 83 ? -5.216 -8.542 -4.472 1.00 93.88 83 PHE A N 1
ATOM 637 C CA . PHE A 1 83 ? -6.327 -7.601 -4.564 1.00 93.88 83 PHE A CA 1
ATOM 638 C C . PHE A 1 83 ? -7.513 -7.974 -3.659 1.00 93.88 83 PHE A C 1
ATOM 640 O O . PHE A 1 83 ? -8.150 -7.087 -3.084 1.00 93.88 83 PHE A O 1
ATOM 647 N N . ALA A 1 84 ? -7.793 -9.266 -3.469 1.00 94.31 84 ALA A N 1
ATOM 648 C CA . ALA A 1 84 ? -8.816 -9.729 -2.534 1.00 94.31 84 ALA A CA 1
ATOM 649 C C . ALA A 1 84 ? -8.484 -9.339 -1.083 1.00 94.31 84 ALA A C 1
ATOM 651 O O . ALA A 1 84 ? -9.371 -8.913 -0.337 1.00 94.31 84 ALA A O 1
ATOM 652 N N . ARG A 1 85 ? -7.204 -9.404 -0.689 1.00 94.25 85 ARG A N 1
ATOM 653 C CA . ARG A 1 85 ? -6.745 -8.958 0.638 1.00 94.25 85 ARG A CA 1
ATOM 654 C C . ARG A 1 85 ? -6.857 -7.444 0.807 1.00 94.25 85 ARG A C 1
ATOM 656 O O . ARG A 1 85 ? -7.426 -7.000 1.800 1.00 94.25 85 ARG A O 1
ATOM 663 N N . ILE A 1 86 ? -6.436 -6.666 -0.193 1.00 94.50 86 ILE A N 1
ATOM 664 C CA . ILE A 1 86 ? -6.604 -5.198 -0.212 1.00 94.50 86 ILE A CA 1
ATOM 665 C C . ILE A 1 86 ? -8.085 -4.821 -0.075 1.00 94.50 86 ILE A C 1
ATOM 667 O O . ILE A 1 86 ? -8.451 -3.954 0.715 1.00 94.50 86 ILE A O 1
ATOM 671 N N . SER A 1 87 ? -8.956 -5.500 -0.824 1.00 94.94 87 SER A N 1
ATOM 672 C CA . SER A 1 87 ? -10.401 -5.252 -0.800 1.00 94.94 87 SER A CA 1
ATOM 673 C C . SER A 1 87 ? -11.025 -5.593 0.554 1.00 94.94 87 SER A C 1
ATOM 675 O O . SER A 1 87 ? -11.929 -4.892 1.008 1.00 94.94 87 SER A O 1
ATOM 677 N N . SER A 1 88 ? -10.530 -6.647 1.210 1.00 95.00 88 SER A N 1
ATOM 678 C CA . SER A 1 88 ? -10.954 -7.029 2.560 1.00 95.00 88 SER A CA 1
ATOM 679 C C . SER A 1 88 ? -10.563 -5.954 3.572 1.00 95.00 88 SER A C 1
ATOM 681 O O . SER A 1 88 ? -11.433 -5.459 4.281 1.00 95.00 88 SER A O 1
ATOM 683 N N . PHE A 1 89 ? -9.305 -5.501 3.555 1.00 95.62 89 PHE A N 1
ATOM 684 C CA . PHE A 1 89 ? -8.841 -4.399 4.402 1.00 95.62 89 PHE A CA 1
ATOM 685 C C . PHE A 1 89 ? -9.670 -3.125 4.196 1.00 95.62 89 PHE A C 1
ATOM 687 O O . PHE A 1 89 ? -10.156 -2.516 5.146 1.00 95.62 89 PHE A O 1
ATOM 694 N N . ALA A 1 90 ? -9.944 -2.763 2.946 1.00 95.19 90 ALA A N 1
ATOM 695 C CA . ALA A 1 90 ? -10.747 -1.588 2.656 1.00 95.19 90 ALA A CA 1
ATOM 696 C C . ALA A 1 90 ? -12.198 -1.671 3.136 1.00 95.19 90 ALA A C 1
ATOM 698 O O . ALA A 1 90 ? -12.813 -0.650 3.463 1.00 95.19 90 ALA A O 1
ATOM 699 N N . LYS A 1 91 ? -12.766 -2.879 3.168 1.00 95.25 91 LYS A N 1
ATOM 700 C CA . LYS A 1 91 ? -14.079 -3.109 3.766 1.00 95.25 91 LYS A CA 1
ATOM 701 C C . LYS A 1 91 ? -14.033 -2.860 5.275 1.00 95.25 91 LYS A C 1
ATOM 703 O O . LYS A 1 91 ? -14.961 -2.234 5.778 1.00 95.25 91 LYS A O 1
ATOM 708 N N . LEU A 1 92 ? -12.961 -3.266 5.961 1.00 94.38 92 LEU A N 1
ATOM 709 C CA . LEU A 1 92 ? -12.771 -2.998 7.394 1.00 94.38 92 LEU A CA 1
ATOM 710 C C . LEU A 1 92 ? -12.716 -1.502 7.681 1.00 94.38 92 LEU A C 1
ATOM 712 O O . LEU A 1 92 ? -13.471 -1.025 8.522 1.00 94.38 92 LEU A O 1
ATOM 716 N N . VAL A 1 93 ? -11.893 -0.765 6.929 1.00 94.88 93 VAL A N 1
ATOM 717 C CA . VAL A 1 93 ? -11.756 0.695 7.060 1.00 94.88 93 VAL A CA 1
ATOM 718 C C . VAL A 1 93 ? -13.106 1.389 6.863 1.00 94.88 93 VAL A C 1
ATOM 720 O O . VAL A 1 93 ? -13.484 2.239 7.659 1.00 94.88 93 VAL A O 1
ATOM 723 N N . ARG A 1 94 ? -13.874 0.997 5.838 1.00 93.75 94 ARG A N 1
ATOM 724 C CA . ARG A 1 94 ? -15.192 1.592 5.550 1.00 93.75 94 ARG A CA 1
ATOM 725 C C . ARG A 1 94 ? -16.236 1.301 6.623 1.00 93.75 94 ARG A C 1
ATOM 727 O O . ARG A 1 94 ? -17.140 2.099 6.829 1.00 93.75 94 ARG A O 1
ATOM 734 N N . GLN A 1 95 ? -16.165 0.121 7.227 1.00 93.19 95 GLN A N 1
ATOM 735 C CA . GLN A 1 95 ? -17.103 -0.306 8.261 1.00 93.19 95 GLN A CA 1
ATOM 736 C C . GLN A 1 95 ? -16.703 0.182 9.652 1.00 93.19 95 GLN A C 1
ATOM 738 O O . GLN A 1 95 ? -17.427 -0.088 10.603 1.00 93.19 95 GLN A O 1
ATOM 743 N N . PHE A 1 96 ? -15.557 0.845 9.795 1.00 92.94 96 PHE A N 1
ATOM 744 C CA . PHE A 1 96 ? -15.111 1.368 11.071 1.00 92.94 96 PHE A CA 1
ATOM 745 C C . PHE A 1 96 ? -16.009 2.529 11.512 1.00 92.94 96 PHE A C 1
ATOM 747 O O . PHE A 1 96 ? -16.190 3.499 10.779 1.00 92.94 96 PHE A O 1
ATOM 754 N N . GLU A 1 97 ? -16.567 2.429 12.716 1.00 89.62 97 GLU A N 1
ATOM 755 C CA . GLU A 1 97 ? -17.541 3.390 13.242 1.00 89.62 97 GLU A CA 1
ATOM 756 C C . GLU A 1 97 ? -16.906 4.167 14.402 1.00 89.62 97 GLU A C 1
ATOM 758 O O . GLU A 1 97 ? -16.758 3.605 15.486 1.00 89.62 97 GLU A O 1
ATOM 763 N N . PRO A 1 98 ? -16.477 5.428 14.226 1.00 86.94 98 PRO A N 1
ATOM 764 C CA . PRO A 1 98 ? -15.874 6.178 15.321 1.00 86.94 98 PRO A CA 1
ATOM 765 C C . PRO A 1 98 ? -16.902 6.440 16.426 1.00 86.94 98 PRO A C 1
ATOM 767 O O . PRO A 1 98 ? -18.029 6.843 16.151 1.00 86.94 98 PRO A O 1
ATOM 770 N N . LEU A 1 99 ? -16.493 6.257 17.682 1.00 8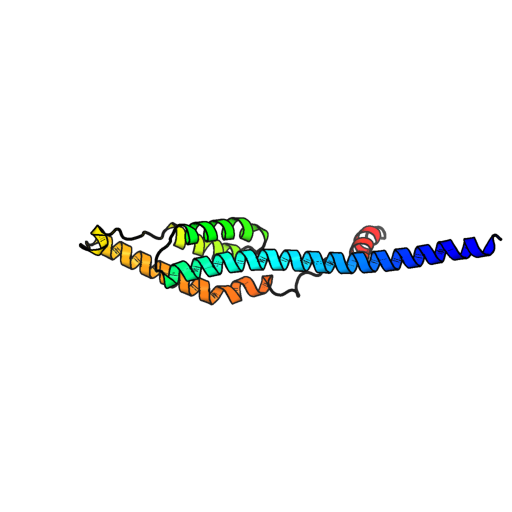7.38 99 LEU A N 1
ATOM 771 C CA . LEU A 1 99 ? -17.323 6.616 18.831 1.00 87.38 99 LEU A CA 1
ATOM 772 C C . LEU A 1 99 ? -17.323 8.133 19.016 1.00 87.38 99 LEU A C 1
ATOM 774 O O . LEU A 1 99 ? -16.252 8.736 19.180 1.00 87.38 99 LEU A O 1
ATOM 778 N N . SER A 1 100 ? -18.513 8.726 19.044 1.00 86.31 100 SER A N 1
ATOM 779 C CA . SER A 1 100 ? -18.723 10.127 19.395 1.00 86.31 100 SER A CA 1
ATOM 780 C C . SER A 1 100 ? -18.384 10.393 20.868 1.00 86.31 100 SER A C 1
ATOM 782 O O . SER A 1 100 ? -18.341 9.487 21.702 1.00 86.31 100 SER A O 1
ATOM 784 N N . GLN A 1 101 ? -18.120 11.655 21.215 1.00 86.50 101 GLN A N 1
ATOM 785 C CA . GLN A 1 101 ? -17.776 12.030 22.592 1.00 86.50 101 GLN A CA 1
ATOM 786 C C . GLN A 1 101 ? -18.857 11.634 23.625 1.00 86.50 101 GLN A C 1
ATOM 788 O O . GLN A 1 101 ? -18.474 11.115 24.674 1.00 86.50 101 GLN A O 1
ATOM 793 N N . PRO A 1 102 ? -20.171 11.803 23.358 1.00 87.94 102 PRO A N 1
ATOM 794 C CA . PRO A 1 102 ? -21.215 11.344 24.273 1.00 87.94 102 PRO A CA 1
ATOM 795 C C . PRO A 1 102 ? -21.207 9.826 24.482 1.00 87.94 102 PRO A C 1
ATOM 797 O O . PRO A 1 102 ? -21.275 9.388 25.626 1.00 87.94 102 PRO A O 1
ATOM 800 N N . GLU A 1 103 ? -21.044 9.037 23.411 1.00 89.31 103 GLU A N 1
ATOM 801 C CA . GLU A 1 103 ? -20.961 7.565 23.486 1.00 89.31 103 GLU A CA 1
ATOM 802 C C . GLU A 1 103 ? -19.766 7.122 24.347 1.00 89.31 103 GLU A C 1
ATOM 804 O O . GLU A 1 103 ? -19.878 6.209 25.158 1.00 89.31 103 GLU A O 1
ATOM 809 N N . ARG A 1 104 ? -18.621 7.815 24.254 1.00 87.12 104 ARG A N 1
ATOM 810 C CA . ARG A 1 104 ? -17.455 7.527 25.111 1.00 87.12 104 ARG A CA 1
ATOM 811 C C . ARG A 1 104 ? -17.706 7.833 26.592 1.00 87.12 104 ARG A C 1
ATOM 813 O O . ARG A 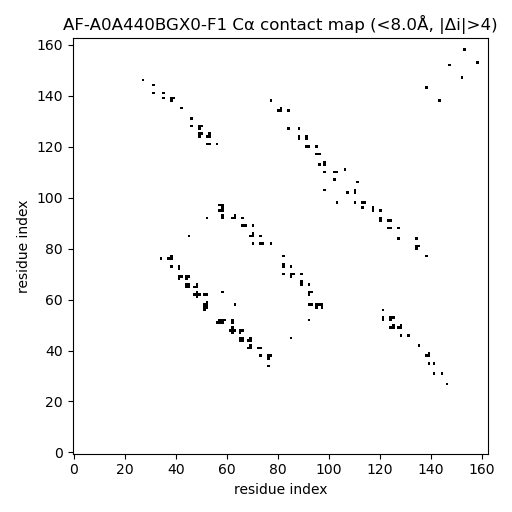1 104 ? -17.098 7.196 27.447 1.00 87.12 104 ARG A O 1
ATOM 820 N N . MET A 1 105 ? -18.533 8.834 26.894 1.00 89.81 105 MET A N 1
ATOM 821 C CA . MET A 1 105 ? -18.775 9.305 28.262 1.00 89.81 105 MET A CA 1
ATOM 822 C C . MET A 1 105 ? -19.908 8.538 28.957 1.00 89.81 105 MET A C 1
ATOM 824 O O . MET A 1 105 ? -19.854 8.341 30.171 1.00 89.81 105 MET A O 1
ATOM 828 N N . TYR A 1 106 ? -20.898 8.080 28.190 1.00 90.38 106 TYR A N 1
ATOM 829 C CA . TYR A 1 106 ? -22.072 7.356 28.671 1.00 90.38 106 TYR A CA 1
ATOM 830 C C . TYR A 1 106 ? -22.310 6.108 27.808 1.00 90.38 106 TYR A C 1
ATOM 832 O O . TYR A 1 106 ? -23.186 6.125 26.943 1.00 90.38 106 TYR A O 1
ATOM 840 N N . PRO A 1 107 ? -21.521 5.036 28.006 1.00 88.44 107 PRO A N 1
ATOM 841 C CA . PRO A 1 107 ? -21.657 3.828 27.209 1.00 88.44 107 PRO A CA 1
ATOM 842 C C . PRO A 1 107 ? -22.973 3.109 27.524 1.00 88.44 107 PRO A C 1
ATOM 844 O O . PRO A 1 107 ? -23.272 2.809 28.681 1.00 88.44 107 PRO A O 1
ATOM 847 N N . ASP A 1 108 ? -23.733 2.822 26.474 1.00 91.12 108 ASP A N 1
ATOM 848 C CA . ASP A 1 108 ? -24.893 1.933 26.475 1.00 91.12 108 ASP A CA 1
ATOM 849 C C . ASP A 1 108 ? -24.562 0.589 25.796 1.00 91.12 108 ASP A C 1
ATOM 851 O O . ASP A 1 108 ? -23.447 0.373 25.307 1.00 91.12 108 ASP A O 1
ATOM 855 N N . ASP A 1 109 ? -25.534 -0.327 25.753 1.00 89.94 109 ASP A N 1
ATOM 856 C CA . ASP A 1 109 ? -25.355 -1.650 25.139 1.00 89.94 109 ASP A CA 1
ATOM 857 C C . ASP A 1 109 ? -24.927 -1.558 23.659 1.00 89.94 109 ASP A C 1
ATOM 859 O O . ASP A 1 109 ? -24.116 -2.363 23.189 1.00 89.94 109 ASP A O 1
ATOM 863 N N . ASP A 1 110 ? -25.418 -0.556 22.916 1.00 89.62 110 ASP A N 1
ATOM 864 C CA . ASP A 1 110 ? -25.031 -0.337 21.516 1.00 89.62 110 ASP A CA 1
ATOM 865 C C . ASP A 1 110 ? -23.581 0.157 21.395 1.00 89.62 110 ASP A C 1
ATOM 867 O O . ASP A 1 110 ? -22.820 -0.326 20.551 1.00 89.62 110 ASP A O 1
ATOM 871 N N . THR A 1 111 ? -23.152 1.053 22.283 1.00 90.12 111 THR A N 1
ATOM 872 C CA . THR A 1 111 ? -21.774 1.553 22.368 1.00 90.12 111 THR A CA 1
ATOM 873 C C . THR A 1 111 ? -20.784 0.426 22.651 1.00 90.12 111 THR A C 1
ATOM 875 O O . THR A 1 111 ? -19.722 0.349 22.016 1.00 90.12 111 THR A O 1
ATOM 878 N N . THR A 1 112 ? -21.121 -0.485 23.566 1.00 88.88 112 THR A N 1
ATOM 879 C CA . THR A 1 112 ? -20.302 -1.672 23.843 1.00 88.88 112 THR A CA 1
ATOM 880 C C . THR A 1 112 ? -20.219 -2.568 22.610 1.00 88.88 112 THR A C 1
ATOM 882 O O . THR A 1 112 ? -19.119 -2.913 22.173 1.00 88.88 112 THR A O 1
ATOM 885 N N . ALA A 1 113 ? -21.351 -2.842 21.954 1.00 91.31 113 ALA A N 1
ATOM 886 C CA . ALA A 1 113 ? -21.378 -3.643 20.733 1.00 91.31 113 ALA A CA 1
ATOM 887 C C . ALA A 1 113 ? -20.586 -3.006 19.571 1.00 91.31 113 ALA A C 1
ATOM 889 O O . ALA A 1 113 ? -19.976 -3.724 18.771 1.00 91.31 113 ALA A O 1
ATOM 890 N N . LYS A 1 114 ? -20.586 -1.673 19.439 1.00 91.69 114 LYS A N 1
ATOM 891 C CA . LYS A 1 114 ? -19.752 -0.937 18.469 1.00 91.69 114 LYS A CA 1
ATOM 892 C C . LYS A 1 114 ? -18.269 -1.047 18.805 1.00 91.69 114 LYS A C 1
ATOM 894 O O . LYS A 1 114 ? -17.453 -1.291 17.914 1.00 91.69 114 LYS A O 1
ATOM 899 N N . THR A 1 115 ? -17.920 -0.908 20.082 1.00 91.25 115 THR A N 1
ATOM 900 C CA . THR A 1 115 ? -16.539 -1.026 20.565 1.00 91.25 115 THR A CA 1
ATOM 901 C C . THR A 1 115 ? -15.973 -2.408 20.263 1.00 91.25 115 THR A C 1
ATOM 903 O O . THR A 1 115 ? -14.885 -2.502 19.695 1.00 91.25 115 THR A O 1
ATOM 906 N N . ASP A 1 116 ? -16.730 -3.468 20.542 1.00 92.62 116 ASP A N 1
ATOM 907 C CA . ASP A 1 116 ? -16.321 -4.847 20.262 1.00 92.62 116 ASP A CA 1
ATOM 908 C C . ASP A 1 116 ? -16.130 -5.088 18.758 1.00 92.62 116 ASP A C 1
ATOM 910 O O . ASP A 1 116 ? -15.109 -5.637 18.329 1.00 92.62 116 ASP A O 1
ATOM 914 N N . ARG A 1 117 ? -17.065 -4.598 17.928 1.00 93.62 117 ARG A N 1
ATOM 915 C CA . ARG A 1 117 ? -16.9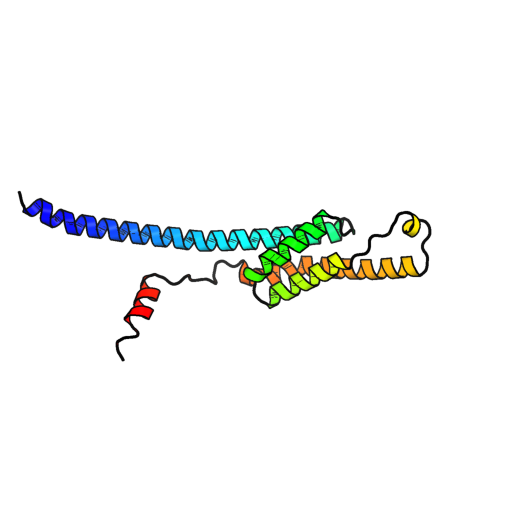49 -4.651 16.461 1.00 93.62 117 ARG A CA 1
ATOM 916 C C . ARG A 1 117 ? -15.699 -3.924 15.961 1.00 93.62 117 ARG A C 1
ATOM 918 O O . ARG A 1 117 ? -14.983 -4.449 15.110 1.00 93.62 117 ARG A O 1
ATOM 925 N N . ASN A 1 118 ? -15.403 -2.738 16.486 1.00 94.06 118 ASN A N 1
ATOM 926 C CA . ASN A 1 118 ? -14.200 -1.994 16.116 1.00 94.06 118 ASN A CA 1
ATOM 927 C C . ASN A 1 118 ? -12.922 -2.672 16.600 1.00 94.06 118 ASN A C 1
ATOM 929 O O . ASN A 1 118 ? -11.954 -2.725 15.847 1.00 94.06 118 ASN A O 1
ATOM 933 N N . GLN A 1 119 ? -12.907 -3.243 17.806 1.00 93.31 119 GLN A N 1
ATOM 934 C CA . GLN A 1 119 ? -11.762 -4.015 18.286 1.00 93.31 119 GLN A CA 1
ATOM 935 C C . GLN A 1 119 ? -11.467 -5.208 17.378 1.00 93.31 119 GLN A C 1
ATOM 937 O O . GLN A 1 119 ? -10.304 -5.451 17.057 1.00 93.31 119 GLN A O 1
ATOM 942 N N . GLN A 1 120 ? -12.499 -5.919 16.918 1.00 94.44 120 GLN A N 1
ATOM 943 C CA . GLN A 1 120 ? -12.332 -7.007 15.957 1.00 94.44 120 GLN A CA 1
ATOM 944 C C . GLN A 1 120 ? -11.727 -6.504 14.636 1.00 94.44 120 GLN A C 1
ATOM 946 O O . GLN A 1 120 ? -10.750 -7.071 14.151 1.00 94.44 120 GLN A O 1
ATOM 951 N N . ARG A 1 121 ? -12.223 -5.382 14.102 1.00 94.38 121 ARG A N 1
ATOM 952 C CA . ARG A 1 121 ? -11.673 -4.760 12.883 1.00 94.38 121 ARG A CA 1
ATOM 953 C C . ARG A 1 121 ? -10.215 -4.324 13.049 1.00 94.38 121 ARG A C 1
ATOM 955 O O . ARG A 1 121 ? -9.434 -4.484 12.118 1.00 94.38 121 ARG A O 1
ATOM 962 N N . LEU A 1 122 ? -9.832 -3.807 14.219 1.00 95.12 122 LEU A N 1
ATOM 963 C CA . LEU A 1 122 ? -8.442 -3.439 14.516 1.00 95.12 122 LEU A CA 1
ATOM 964 C C . LEU A 1 122 ? -7.519 -4.660 14.543 1.00 95.12 122 LEU A C 1
ATOM 966 O O . LEU A 1 122 ? -6.398 -4.579 14.049 1.00 95.12 122 LEU A O 1
ATOM 970 N N . ARG A 1 123 ? -7.987 -5.798 15.073 1.00 95.56 123 ARG A N 1
ATOM 971 C CA . ARG A 1 123 ? -7.226 -7.058 15.037 1.00 95.56 123 ARG A CA 1
ATOM 972 C C . ARG A 1 123 ? -7.016 -7.538 13.606 1.00 95.56 123 ARG A C 1
ATOM 974 O O . ARG A 1 123 ? -5.908 -7.917 13.253 1.00 95.56 123 ARG A O 1
ATOM 981 N N . GLU A 1 124 ? -8.055 -7.476 12.779 1.00 95.06 124 GLU A N 1
ATOM 982 C CA . GLU A 1 124 ? -7.956 -7.855 11.367 1.00 95.06 124 GLU A CA 1
ATOM 983 C C . GLU A 1 124 ? -7.064 -6.889 10.566 1.00 95.06 124 GLU A C 1
ATOM 985 O O . GLU A 1 124 ? -6.340 -7.316 9.668 1.00 95.06 124 GLU A O 1
ATOM 990 N N . ALA A 1 125 ? -7.060 -5.595 10.905 1.00 94.94 125 ALA A N 1
ATOM 991 C CA . ALA A 1 12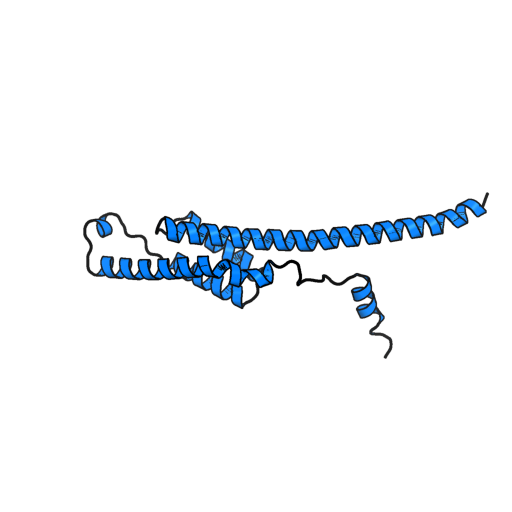5 ? -6.142 -4.617 10.322 1.00 94.94 125 ALA A CA 1
ATOM 992 C C . ALA A 1 125 ? -4.676 -4.874 10.723 1.00 94.94 125 ALA A C 1
ATOM 994 O O . ALA A 1 125 ? -3.793 -4.792 9.870 1.00 94.94 125 ALA A O 1
ATOM 995 N N . ASP A 1 126 ? -4.415 -5.230 11.985 1.00 96.12 126 ASP A N 1
ATOM 996 C CA . ASP A 1 126 ? -3.082 -5.637 12.455 1.00 96.12 126 ASP A CA 1
ATOM 997 C C . ASP A 1 126 ? -2.620 -6.934 11.774 1.00 96.12 126 ASP A C 1
ATOM 999 O O . ASP A 1 126 ? -1.482 -7.039 11.319 1.00 96.12 126 ASP A O 1
ATOM 1003 N N . GLU A 1 127 ? -3.517 -7.911 11.622 1.00 96.12 127 GLU A N 1
ATOM 1004 C CA . GLU A 1 127 ? -3.228 -9.135 10.878 1.00 96.12 127 GLU A CA 1
ATOM 1005 C C . GLU A 1 127 ? -2.905 -8.840 9.408 1.00 96.12 127 GLU A C 1
ATOM 1007 O O . GLU A 1 127 ? -1.914 -9.356 8.884 1.00 96.12 127 GLU A O 1
ATOM 1012 N N . PHE A 1 128 ? -3.687 -7.971 8.757 1.00 95.06 128 PHE A N 1
ATOM 1013 C CA . PHE A 1 128 ? -3.400 -7.517 7.400 1.00 95.06 128 PHE A CA 1
ATOM 1014 C C . PHE A 1 128 ? -1.998 -6.910 7.317 1.00 95.06 128 PHE A C 1
ATOM 1016 O O . PHE A 1 128 ? -1.208 -7.379 6.501 1.00 95.06 128 PHE A O 1
ATOM 1023 N N . LEU A 1 129 ? -1.663 -5.953 8.192 1.00 94.56 129 LEU A N 1
ATOM 1024 C CA . LEU A 1 129 ? -0.354 -5.291 8.235 1.00 94.56 129 LEU A CA 1
ATOM 1025 C C . LEU A 1 129 ? 0.798 -6.300 8.370 1.00 94.56 129 LEU A C 1
ATOM 1027 O O . LEU A 1 129 ? 1.782 -6.224 7.637 1.00 94.56 129 LEU A O 1
ATOM 1031 N N . ARG A 1 130 ? 0.658 -7.302 9.246 1.00 95.19 130 ARG A N 1
ATOM 1032 C CA . ARG A 1 130 ? 1.661 -8.368 9.419 1.00 95.19 130 ARG A CA 1
ATOM 1033 C C . ARG A 1 130 ? 1.801 -9.266 8.193 1.00 95.19 130 ARG A C 1
ATOM 1035 O O . ARG A 1 130 ? 2.895 -9.744 7.904 1.00 95.19 130 ARG A O 1
ATOM 1042 N N . GLN A 1 131 ? 0.703 -9.525 7.487 1.00 94.75 131 GLN A N 1
ATOM 1043 C CA . GLN A 1 131 ? 0.691 -10.375 6.297 1.00 94.75 131 GLN A CA 1
ATOM 1044 C C . GLN A 1 131 ? 1.098 -9.628 5.022 1.00 94.75 131 GLN A C 1
ATOM 1046 O O . GLN A 1 131 ? 1.457 -10.284 4.039 1.00 94.75 131 GLN A O 1
ATOM 1051 N N . MET A 1 132 ? 1.083 -8.287 5.021 1.00 92.56 132 MET A N 1
ATOM 1052 C CA . MET A 1 132 ? 1.407 -7.465 3.850 1.00 92.56 132 MET A CA 1
ATOM 1053 C C . MET A 1 132 ? 2.703 -7.912 3.151 1.00 92.56 132 MET A C 1
ATOM 1055 O O . MET A 1 132 ? 2.636 -8.184 1.949 1.00 92.56 132 MET A O 1
ATOM 1059 N N . PRO A 1 133 ? 3.854 -8.097 3.833 1.00 92.94 133 PRO A N 1
ATOM 1060 C CA . PRO A 1 133 ? 5.082 -8.520 3.160 1.00 92.94 133 PRO A CA 1
ATOM 1061 C C . PRO A 1 133 ? 4.915 -9.814 2.359 1.00 92.94 133 PRO A C 1
ATOM 1063 O O . PRO A 1 133 ? 5.326 -9.872 1.205 1.00 92.94 133 PRO A O 1
ATOM 1066 N N . SER A 1 134 ? 4.241 -10.823 2.916 1.00 92.50 134 SER A N 1
ATOM 1067 C CA . SER A 1 134 ? 4.018 -12.110 2.244 1.00 92.50 134 SER A CA 1
ATOM 1068 C C . SER A 1 134 ? 3.028 -12.004 1.078 1.00 92.50 134 SER A C 1
ATOM 1070 O O . SER A 1 134 ? 3.242 -12.609 0.027 1.00 92.50 134 SER A O 1
ATOM 1072 N N . ILE A 1 135 ? 1.971 -11.198 1.223 1.00 91.94 135 ILE A N 1
ATOM 1073 C CA . ILE A 1 135 ? 0.964 -10.975 0.172 1.00 91.94 135 ILE A CA 1
ATOM 1074 C C . ILE A 1 135 ? 1.591 -10.289 -1.050 1.00 91.94 135 ILE A C 1
ATOM 1076 O O . ILE A 1 135 ? 1.290 -10.637 -2.196 1.00 91.94 135 ILE A O 1
ATOM 1080 N N . PHE A 1 136 ? 2.452 -9.299 -0.809 1.00 91.88 136 PHE A N 1
ATOM 1081 C CA . PHE 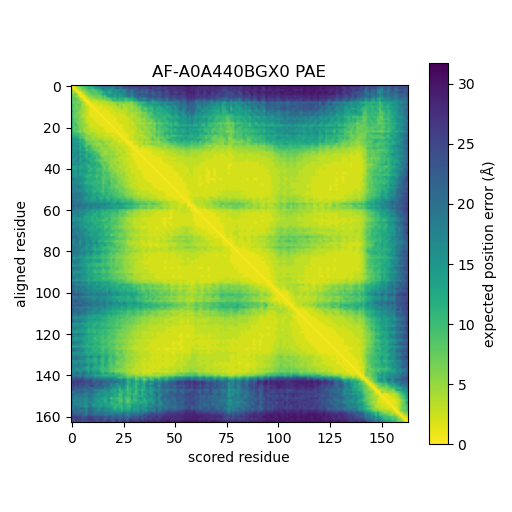A 1 136 ? 3.023 -8.457 -1.858 1.00 91.88 136 PHE A CA 1
ATOM 1082 C C . PHE A 1 136 ? 4.359 -8.974 -2.403 1.00 91.88 136 PHE A C 1
ATOM 1084 O O . PHE A 1 136 ? 4.694 -8.674 -3.550 1.00 91.88 136 PHE A O 1
ATOM 1091 N N . GLU A 1 137 ? 5.092 -9.800 -1.654 1.00 90.88 137 GLU A N 1
ATOM 1092 C CA . GLU A 1 137 ? 6.397 -10.351 -2.039 1.00 90.88 137 GLU A CA 1
ATOM 1093 C C . GLU A 1 137 ? 6.458 -10.903 -3.480 1.00 90.88 137 GLU A C 1
ATOM 1095 O O . GLU A 1 137 ? 7.377 -10.518 -4.215 1.00 90.88 137 GLU A O 1
ATOM 1100 N N . PRO A 1 138 ? 5.496 -11.719 -3.962 1.00 88.31 138 PRO A N 1
ATOM 1101 C CA . PRO A 1 138 ? 5.533 -12.246 -5.330 1.00 88.31 138 PRO A CA 1
ATOM 1102 C C . PRO A 1 138 ? 5.539 -11.161 -6.417 1.00 88.31 138 PRO A C 1
ATOM 1104 O O . PRO A 1 138 ? 6.006 -11.400 -7.533 1.00 88.31 138 PRO A O 1
ATOM 1107 N N . TYR A 1 139 ? 5.020 -9.974 -6.099 1.00 88.00 139 TYR A N 1
ATOM 1108 C CA . TYR A 1 139 ? 4.913 -8.827 -6.998 1.00 88.00 139 TYR A CA 1
ATOM 1109 C C . TYR A 1 139 ? 6.074 -7.840 -6.840 1.00 88.00 139 TYR A C 1
ATOM 1111 O O . TYR A 1 139 ? 6.357 -7.090 -7.776 1.00 88.00 139 TYR A O 1
ATOM 1119 N N . MET A 1 140 ? 6.746 -7.848 -5.690 1.00 85.69 140 MET A N 1
ATOM 1120 C CA . MET A 1 140 ? 7.880 -6.969 -5.389 1.00 85.69 140 MET A CA 1
ATOM 1121 C C . MET A 1 140 ? 9.220 -7.578 -5.812 1.00 85.69 140 MET A C 1
ATOM 1123 O O . MET A 1 140 ? 10.175 -6.855 -6.092 1.00 85.69 140 MET A O 1
ATOM 1127 N N . ARG A 1 141 ? 9.297 -8.908 -5.937 1.00 81.94 141 ARG A N 1
ATOM 1128 C CA . ARG A 1 141 ? 10.470 -9.589 -6.495 1.00 81.94 141 ARG A CA 1
ATOM 1129 C C . ARG A 1 141 ? 10.643 -9.212 -7.974 1.00 81.94 141 ARG A C 1
ATOM 1131 O O . ARG A 1 141 ? 9.858 -9.616 -8.833 1.00 81.94 141 ARG A O 1
ATOM 1138 N N . MET A 1 142 ? 11.721 -8.488 -8.289 1.00 69.06 142 MET A N 1
ATOM 1139 C CA . MET A 1 142 ? 12.087 -8.076 -9.659 1.00 69.06 142 MET A CA 1
ATOM 1140 C C . MET A 1 142 ? 12.383 -9.255 -10.611 1.00 69.06 142 MET A C 1
ATOM 1142 O O . MET A 1 142 ? 12.601 -9.064 -11.804 1.00 69.06 142 MET A O 1
ATOM 1146 N N . THR A 1 143 ? 12.372 -10.489 -10.109 1.00 57.84 143 THR A N 1
ATOM 1147 C CA . THR A 1 143 ? 12.792 -11.696 -10.824 1.00 57.84 143 THR A CA 1
ATOM 1148 C C . THR A 1 143 ? 11.760 -12.237 -11.825 1.00 57.84 143 THR A C 1
ATOM 1150 O O . THR A 1 143 ? 12.119 -13.054 -12.670 1.00 57.84 143 THR A O 1
ATOM 1153 N N . HIS A 1 144 ? 10.489 -11.809 -11.775 1.00 51.75 144 HIS A N 1
ATOM 1154 C CA . HIS A 1 144 ? 9.394 -12.515 -12.468 1.00 51.75 144 HIS A CA 1
ATOM 1155 C C . HIS A 1 144 ? 8.874 -11.923 -13.783 1.00 51.75 144 HIS A C 1
ATOM 1157 O O . HIS A 1 144 ? 8.064 -12.569 -14.446 1.00 51.75 144 HIS A O 1
ATOM 1163 N N . ARG A 1 145 ? 9.336 -10.756 -14.241 1.00 53.06 145 ARG A N 1
ATOM 1164 C CA . ARG A 1 145 ? 8.982 -10.279 -15.589 1.00 53.06 145 ARG A CA 1
ATOM 1165 C C . ARG A 1 145 ? 10.222 -10.127 -16.453 1.00 53.06 145 ARG A C 1
ATOM 1167 O O . ARG A 1 145 ? 10.760 -9.038 -16.600 1.00 53.06 145 ARG A O 1
ATOM 1174 N N . ARG A 1 146 ? 10.619 -11.219 -17.116 1.00 53.41 146 ARG A N 1
ATOM 1175 C CA . ARG A 1 146 ? 11.331 -11.102 -18.395 1.00 53.41 146 ARG A CA 1
ATOM 1176 C C . ARG A 1 146 ? 10.381 -10.397 -19.360 1.00 53.41 146 ARG A C 1
ATOM 1178 O O . ARG A 1 146 ? 9.499 -11.040 -19.925 1.00 53.41 146 ARG A O 1
ATOM 1185 N N . VAL A 1 147 ? 10.487 -9.077 -19.521 1.00 55.75 147 VAL A N 1
ATOM 1186 C CA . VAL A 1 147 ? 9.859 -8.457 -20.695 1.00 55.75 147 VAL A CA 1
ATOM 1187 C C . VAL A 1 147 ? 10.574 -9.029 -21.925 1.00 55.75 147 VAL A C 1
ATOM 1189 O O . VAL A 1 147 ? 11.801 -9.123 -21.949 1.00 55.75 147 VAL A O 1
ATOM 1192 N N . ARG A 1 148 ? 9.804 -9.535 -22.890 1.00 59.59 148 ARG A N 1
ATOM 1193 C CA . ARG A 1 148 ? 10.353 -10.277 -24.032 1.00 59.59 148 ARG A CA 1
ATOM 1194 C C . ARG A 1 148 ? 11.454 -9.467 -24.705 1.00 59.59 148 ARG A C 1
ATOM 1196 O O . ARG A 1 148 ? 11.305 -8.261 -24.920 1.00 59.59 148 ARG A O 1
ATOM 1203 N N . SER A 1 149 ? 12.555 -10.126 -25.040 1.00 65.06 149 SER A N 1
ATOM 1204 C CA . SER A 1 149 ? 13.580 -9.484 -25.852 1.00 65.06 149 SER A CA 1
ATOM 1205 C C . SER A 1 149 ? 13.075 -9.258 -27.286 1.00 65.06 149 SER A C 1
ATOM 1207 O O . SER A 1 149 ? 12.243 -10.025 -27.771 1.00 65.06 149 SER A O 1
ATOM 1209 N N . PRO A 1 150 ? 13.575 -8.247 -28.014 1.00 66.19 150 PRO A N 1
ATOM 1210 C CA . PRO A 1 150 ? 13.296 -8.030 -29.424 1.00 66.19 150 PRO A CA 1
ATOM 1211 C C . PRO A 1 150 ? 13.605 -9.275 -30.246 1.00 66.19 150 PRO A C 1
ATOM 1213 O O . PRO A 1 150 ? 12.881 -9.574 -31.184 1.00 66.19 150 PRO A O 1
ATOM 1216 N N . ILE A 1 151 ? 14.626 -10.045 -29.855 1.00 66.88 151 ILE A N 1
ATOM 1217 C CA . ILE A 1 151 ? 14.976 -11.317 -30.492 1.00 66.88 151 ILE A CA 1
ATOM 1218 C C . ILE A 1 151 ? 13.874 -12.360 -30.271 1.00 66.88 151 ILE A C 1
ATOM 1220 O O . ILE A 1 151 ? 13.518 -13.062 -31.211 1.00 66.88 151 ILE A O 1
ATOM 1224 N N . GLU A 1 152 ? 13.294 -12.449 -29.072 1.00 71.12 152 GLU A N 1
ATOM 1225 C CA . GLU A 1 152 ? 12.150 -13.332 -28.793 1.00 71.12 152 GLU A CA 1
ATOM 1226 C C . GLU A 1 152 ? 10.883 -12.879 -29.534 1.00 71.12 152 GLU A C 1
ATOM 1228 O O . GLU A 1 152 ? 10.195 -13.715 -30.112 1.00 71.12 152 GLU A O 1
ATOM 1233 N N . TYR A 1 153 ? 10.613 -11.570 -29.596 1.00 67.50 153 TYR A N 1
ATOM 1234 C CA . TYR A 1 153 ? 9.494 -11.008 -30.364 1.00 67.50 153 TYR A CA 1
ATOM 1235 C C . TYR A 1 153 ? 9.634 -11.277 -31.872 1.00 67.50 153 TYR A C 1
ATOM 1237 O O . TYR A 1 153 ? 8.685 -11.715 -32.520 1.00 67.50 153 TYR A O 1
ATOM 1245 N N . ILE A 1 154 ? 10.829 -11.064 -32.433 1.00 72.50 154 ILE A N 1
ATOM 1246 C CA . ILE A 1 154 ? 11.136 -11.336 -33.844 1.00 72.50 154 ILE A CA 1
ATOM 1247 C C . ILE A 1 154 ? 11.075 -12.845 -34.115 1.00 72.50 154 ILE A C 1
ATOM 1249 O O . ILE A 1 154 ? 10.465 -13.262 -35.094 1.00 72.50 154 ILE A O 1
ATOM 1253 N N . ARG A 1 155 ? 11.633 -13.689 -33.240 1.00 73.31 155 ARG A N 1
ATOM 1254 C CA . ARG A 1 155 ? 11.582 -15.152 -33.392 1.00 73.31 155 ARG A CA 1
ATOM 1255 C C . ARG A 1 155 ? 10.150 -15.689 -33.350 1.00 73.31 155 ARG A C 1
ATOM 1257 O O . ARG A 1 155 ? 9.840 -16.607 -34.092 1.00 73.31 155 ARG A O 1
ATOM 1264 N N . GLU A 1 156 ? 9.273 -15.130 -32.525 1.00 72.56 156 GLU A N 1
ATOM 1265 C CA . GLU A 1 156 ? 7.865 -15.540 -32.468 1.00 72.56 156 GLU A CA 1
ATOM 1266 C C . GLU A 1 156 ? 7.069 -15.065 -33.690 1.00 72.56 156 GLU A C 1
ATOM 1268 O O . GLU A 1 156 ? 6.253 -15.815 -34.223 1.00 72.56 156 GLU A O 1
ATOM 1273 N N . LYS A 1 157 ? 7.321 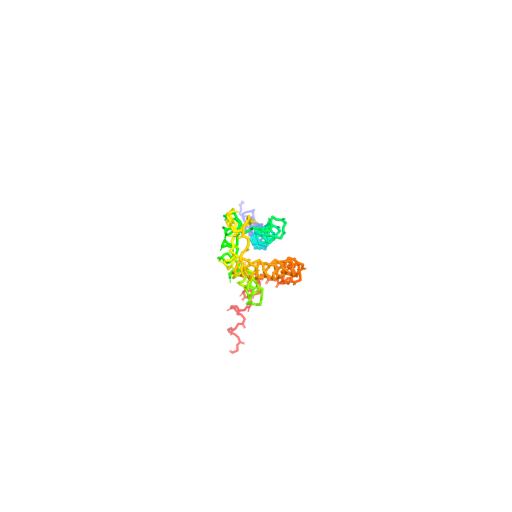-13.833 -34.150 1.00 68.62 157 LYS A N 1
ATOM 1274 C CA . LYS A 1 157 ? 6.594 -13.225 -35.270 1.00 68.62 157 LYS A CA 1
ATOM 1275 C C . LYS A 1 157 ? 7.034 -13.752 -36.636 1.00 68.62 157 LYS A C 1
ATOM 1277 O O . LYS A 1 157 ? 6.198 -13.858 -37.516 1.00 68.62 157 LYS A O 1
ATOM 1282 N N . PHE A 1 158 ? 8.311 -14.097 -36.798 1.00 70.62 158 PHE A N 1
ATOM 1283 C CA . PHE A 1 158 ? 8.882 -14.584 -38.062 1.00 70.62 158 PHE A CA 1
ATOM 1284 C C . PHE A 1 158 ? 9.244 -16.080 -38.041 1.00 70.62 158 PHE A C 1
ATOM 1286 O O . PHE A 1 158 ? 9.601 -16.647 -39.069 1.00 70.62 158 PHE A O 1
ATOM 1293 N N . GLY A 1 159 ? 9.179 -16.741 -36.881 1.00 60.19 159 GLY A N 1
ATOM 1294 C CA . GLY A 1 159 ? 9.392 -18.187 -36.747 1.00 60.19 159 GLY A CA 1
ATOM 1295 C C . GLY A 1 159 ? 8.117 -19.025 -36.865 1.00 60.19 159 GLY A C 1
ATOM 1296 O O . GLY A 1 159 ? 8.220 -20.247 -36.912 1.00 60.19 159 GLY A O 1
ATOM 1297 N N . ARG A 1 160 ? 6.932 -18.397 -36.918 1.00 57.62 160 ARG A N 1
ATOM 1298 C CA . ARG A 1 160 ? 5.641 -19.084 -37.100 1.00 57.62 160 ARG A CA 1
ATOM 1299 C C . ARG A 1 160 ? 5.287 -19.338 -38.576 1.00 57.62 160 ARG A C 1
ATOM 1301 O O . ARG A 1 160 ? 4.428 -20.165 -38.835 1.00 57.62 160 ARG A O 1
ATOM 1308 N N . ASP A 1 161 ? 6.006 -18.730 -39.521 1.00 54.88 161 ASP A N 1
ATOM 1309 C CA . ASP A 1 161 ? 5.742 -18.840 -40.970 1.00 54.88 161 ASP A CA 1
ATOM 1310 C C . ASP A 1 161 ? 6.547 -19.961 -41.667 1.00 54.88 161 ASP A C 1
ATOM 1312 O O . ASP A 1 161 ? 6.786 -19.911 -42.874 1.00 54.88 161 ASP A O 1
ATOM 1316 N N . ARG A 1 162 ? 7.030 -20.966 -40.923 1.00 54.91 162 ARG A N 1
ATOM 1317 C CA . ARG A 1 162 ? 7.807 -22.091 -41.482 1.00 54.91 162 ARG A CA 1
ATOM 1318 C C . ARG A 1 162 ? 7.344 -23.480 -41.034 1.00 54.91 162 ARG A C 1
ATOM 1320 O O . ARG A 1 162 ? 8.197 -24.340 -40.849 1.00 54.91 162 ARG A O 1
ATOM 1327 N N . PHE A 1 163 ? 6.034 -23.699 -40.915 1.00 45.16 163 PHE A N 1
ATOM 1328 C CA . PHE A 1 163 ? 5.396 -25.019 -41.047 1.00 45.16 163 PHE A CA 1
ATOM 1329 C C . PHE A 1 163 ? 3.981 -24.862 -41.597 1.00 45.16 163 PHE A C 1
ATOM 1331 O O . PHE A 1 163 ? 3.247 -24.007 -41.055 1.00 45.16 163 PHE A O 1
#

Nearest PDB structures (foldseek):
  8to0-assembly1_Aa  TM=3.116E-01  e=5.080E+00  Mus musculus

Secondary structure (DSSP, 8-state):
--HHHHHHHHHHHHHHHHHHHHHHHHHHHHHHHHHHHHHHHHHHHHHHHHHHHHHHSS--HHHHHHHHHHHHHHHHHS-HHHHHHHHHHHHHHHH--PPPHHHHHS--HHHHHHHHHHHHHHHHHHHHHHHHHHHHHHHH-TTS--PPPHHHHHHHHHSSS--